Protein AF-A0A7C4M749-F1 (afdb_monomer_lite)

Sequence (81 aa):
MLLTSMLTLTYTIQPVKTEPTTIIVPDDYPTIQEAINAANLGETIYVRAGIYYEHIVVYKTVRLIGEHQTIQLLMEVEPVR

pLDDT: mean 75.6, std 16.3, range [44.75, 93.94]

Foldseek 3Di:
DDDDDDPPPPPPPDPPPPPLDAAEPPPNPPAPQVVLVPDDAAGHHEYEDDAHADDHDHPGHYHYHYPDPDHDHPDPDDDDD

Radius of gyration: 20.4 Å; chains: 1; bounding box: 29×50×67 Å

Secondary structure (DSSP, 8-state):
-------------PPP--S-PPEEETTT-SSHHHHHHHPPTT-EEEE-SS---------S--EEEESSS------------

Structure (mmCIF, N/CA/C/O backbone):
data_AF-A0A7C4M749-F1
#
_entry.id   AF-A0A7C4M749-F1
#
loop_
_atom_site.group_PDB
_atom_site.id
_atom_site.type_symbol
_atom_site.label_atom_id
_atom_site.label_alt_id
_atom_site.label_comp_id
_atom_site.label_asym_id
_atom_site.label_entity_id
_atom_site.label_seq_id
_atom_site.pdbx_PDB_ins_code
_atom_site.Cartn_x
_atom_site.Cartn_y
_atom_site.Cartn_z
_atom_site.occupancy
_atom_site.B_iso_or_equiv
_atom_site.auth_seq_id
_atom_site.auth_comp_id
_atom_site.auth_asym_id
_atom_site.auth_atom_id
_atom_site.pdbx_PDB_model_num
ATOM 1 N N . MET A 1 1 ? -5.321 -41.716 39.163 1.00 44.75 1 MET A N 1
ATOM 2 C CA . MET A 1 1 ? -5.071 -41.179 37.810 1.00 44.75 1 MET A CA 1
ATOM 3 C C . MET A 1 1 ? -5.421 -39.706 37.835 1.00 44.75 1 MET A C 1
ATOM 5 O O . MET A 1 1 ? -6.529 -39.359 38.215 1.00 44.75 1 MET A O 1
ATOM 9 N N . LEU A 1 2 ? -4.390 -38.891 37.640 1.00 44.91 2 LEU A N 1
ATOM 10 C CA . LEU A 1 2 ? -4.239 -37.516 38.103 1.00 44.91 2 LEU A CA 1
ATOM 11 C C . LEU A 1 2 ? -4.995 -36.515 37.210 1.00 44.91 2 LEU A C 1
ATO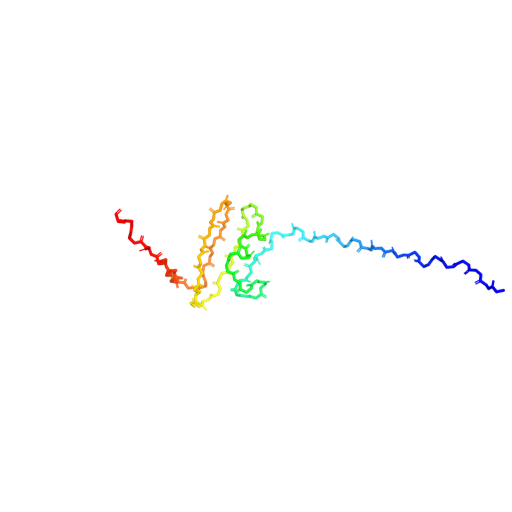M 13 O O . LEU A 1 2 ? -4.808 -36.513 36.002 1.00 44.91 2 LEU A O 1
ATOM 17 N N . LEU A 1 3 ? -5.808 -35.685 37.866 1.00 50.28 3 LEU A N 1
ATOM 18 C CA . LEU A 1 3 ? -6.091 -34.274 37.585 1.00 50.28 3 LEU A CA 1
ATOM 19 C C . LEU A 1 3 ? -6.434 -33.880 36.133 1.00 50.28 3 LEU A C 1
ATOM 21 O O . LEU A 1 3 ? -5.574 -33.630 35.300 1.00 50.28 3 LEU A O 1
ATOM 25 N N . THR A 1 4 ? -7.744 -33.782 35.898 1.00 56.75 4 THR A N 1
ATOM 26 C CA . THR A 1 4 ? -8.431 -32.830 35.009 1.00 56.75 4 THR A CA 1
ATOM 27 C C . THR A 1 4 ? -7.600 -32.202 33.892 1.00 56.75 4 THR A C 1
ATOM 29 O O . THR A 1 4 ? -6.944 -31.171 34.038 1.00 56.75 4 THR A O 1
ATOM 32 N N . SER A 1 5 ? -7.785 -32.827 32.737 1.00 59.59 5 SER A N 1
ATOM 33 C CA . SER A 1 5 ? -7.719 -32.288 31.387 1.00 59.59 5 SER A CA 1
ATOM 34 C C . SER A 1 5 ? -8.474 -30.953 31.234 1.00 59.59 5 SER A C 1
ATOM 36 O O . SER A 1 5 ? -9.603 -30.914 30.759 1.00 59.59 5 SER A O 1
ATOM 38 N N . MET A 1 6 ? -7.854 -29.844 31.630 1.00 63.66 6 MET A N 1
ATOM 39 C CA . MET A 1 6 ? -8.167 -28.515 31.097 1.00 63.66 6 MET A CA 1
ATOM 40 C C . MET A 1 6 ? -6.886 -27.691 31.056 1.00 63.66 6 MET A C 1
ATOM 42 O O . MET A 1 6 ? -6.620 -26.852 31.911 1.00 63.66 6 MET A O 1
ATOM 46 N N . LEU A 1 7 ? -6.073 -27.964 30.036 1.00 61.19 7 LEU A N 1
ATOM 47 C CA . LEU A 1 7 ? -5.054 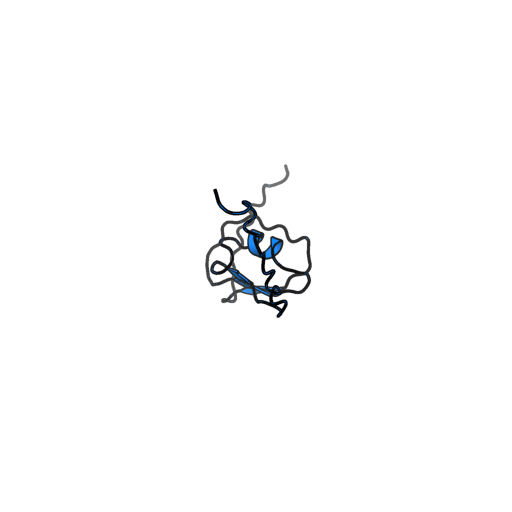-27.026 29.590 1.00 61.19 7 LEU A CA 1
ATOM 48 C C . LEU A 1 7 ? -5.794 -25.772 29.105 1.00 61.19 7 LEU A C 1
ATOM 50 O O . LEU A 1 7 ? -6.351 -25.752 28.008 1.00 61.19 7 LEU A O 1
ATOM 54 N N . THR A 1 8 ? -5.887 -24.762 29.965 1.00 57.41 8 THR A N 1
ATOM 55 C CA . THR A 1 8 ? -6.489 -23.476 29.632 1.00 57.41 8 THR A CA 1
ATOM 56 C C . THR A 1 8 ? -5.608 -22.800 28.591 1.00 57.41 8 THR A C 1
ATOM 58 O O . THR A 1 8 ? -4.492 -22.369 28.872 1.00 57.41 8 THR A O 1
ATOM 61 N N . LEU A 1 9 ? -6.091 -22.744 27.352 1.00 56.41 9 LEU A N 1
ATOM 62 C CA . LEU A 1 9 ? -5.419 -22.015 26.288 1.00 56.41 9 LEU A CA 1
ATOM 63 C C . LEU A 1 9 ? -5.544 -20.518 26.596 1.00 56.41 9 LEU A C 1
ATOM 65 O O . LEU A 1 9 ? -6.558 -19.890 26.299 1.00 56.41 9 LEU A O 1
ATOM 69 N N . THR A 1 10 ? -4.535 -19.944 27.246 1.00 53.28 10 THR A N 1
ATOM 70 C CA . THR A 1 10 ? -4.454 -18.496 27.432 1.00 53.28 10 THR A CA 1
ATOM 71 C C . THR A 1 10 ? -4.105 -17.874 26.082 1.00 53.28 10 THR A C 1
ATOM 73 O O . THR A 1 10 ? -2.943 -17.850 25.678 1.00 53.28 10 THR A O 1
ATOM 76 N N . TYR A 1 11 ? -5.118 -17.418 25.347 1.00 59.47 11 TYR A N 1
ATOM 77 C CA . TYR A 1 11 ? -4.930 -16.658 24.116 1.00 59.47 11 TYR A CA 1
ATOM 78 C C . TYR A 1 11 ? -4.565 -15.218 24.484 1.00 59.47 11 TYR A C 1
ATOM 80 O O . TYR A 1 11 ? -5.428 -14.383 24.755 1.00 59.47 11 TYR A O 1
ATOM 88 N N . THR A 1 12 ? -3.264 -14.941 24.554 1.00 53.12 12 THR A N 1
ATOM 89 C CA . THR A 1 12 ? -2.746 -13.582 24.711 1.00 53.12 12 THR A CA 1
ATOM 90 C C . THR A 1 12 ? -3.022 -12.819 23.419 1.00 53.12 12 THR A C 1
ATOM 92 O O . THR A 1 12 ? -2.247 -12.893 22.467 1.00 53.12 12 THR A O 1
ATOM 95 N N . ILE A 1 13 ? -4.139 -12.093 23.368 1.00 63.97 13 ILE A N 1
ATOM 96 C CA . ILE A 1 13 ? -4.350 -11.061 22.352 1.00 63.97 13 ILE A CA 1
ATOM 97 C C . ILE A 1 13 ? -3.282 -9.986 22.550 1.00 63.97 13 ILE A C 1
ATOM 99 O O . ILE A 1 13 ? -3.366 -9.159 23.456 1.00 63.97 13 ILE A O 1
ATOM 103 N N . GLN A 1 14 ? -2.239 -10.030 21.723 1.00 55.03 14 GLN A N 1
ATOM 104 C CA . GLN A 1 14 ? -1.315 -8.910 21.611 1.00 55.03 14 GLN A CA 1
ATOM 105 C C . GLN A 1 14 ? -2.116 -7.711 21.087 1.00 55.03 14 GLN A C 1
ATOM 107 O O . GLN A 1 14 ? -2.904 -7.888 20.152 1.00 55.03 14 GLN A O 1
ATOM 112 N N . PRO A 1 15 ? -1.965 -6.508 21.667 1.00 57.97 15 PRO A N 1
ATOM 113 C CA . PRO A 1 15 ? -2.550 -5.321 21.071 1.00 57.97 15 PRO A CA 1
ATOM 114 C C . PRO A 1 15 ? -1.984 -5.205 19.657 1.00 57.97 15 PRO A C 1
ATOM 116 O O . PRO A 1 15 ? -0.769 -5.092 19.480 1.00 57.97 15 PRO A O 1
ATOM 119 N N . VAL A 1 16 ? -2.851 -5.294 18.643 1.00 60.03 16 VAL A N 1
ATOM 120 C CA . VAL A 1 16 ? -2.451 -4.954 17.280 1.00 60.03 16 VAL A CA 1
ATOM 121 C C . VAL A 1 16 ? -1.949 -3.520 17.354 1.00 60.03 16 VAL A C 1
ATOM 123 O O . VAL A 1 16 ? -2.643 -2.622 17.830 1.00 60.03 16 VAL A O 1
ATOM 126 N N . LYS A 1 17 ? -0.685 -3.335 16.989 1.00 52.06 17 LYS A N 1
ATOM 127 C CA . LYS A 1 17 ? -0.032 -2.038 16.976 1.00 52.06 17 LYS A CA 1
ATOM 128 C C . LYS A 1 17 ? -0.739 -1.191 15.919 1.00 52.06 17 LYS A C 1
ATOM 130 O O . LYS A 1 17 ? -0.414 -1.294 14.746 1.00 52.06 17 LYS A O 1
ATOM 135 N N . THR A 1 18 ? -1.707 -0.369 16.319 1.00 58.41 18 THR A N 1
ATOM 136 C CA . THR A 1 18 ? -2.347 0.627 15.445 1.00 58.41 18 THR A CA 1
ATOM 137 C C . THR A 1 18 ? -1.488 1.886 15.358 1.00 58.41 18 THR A C 1
ATOM 139 O O . THR A 1 18 ? -1.988 3.003 15.473 1.00 58.41 18 THR A O 1
ATOM 142 N N . GLU A 1 19 ? -0.176 1.714 15.204 1.00 60.81 19 GLU A N 1
ATOM 143 C CA . GLU A 1 19 ? 0.603 2.785 14.597 1.00 60.81 19 GLU A CA 1
ATOM 144 C C . GLU A 1 19 ? 0.203 2.795 13.120 1.00 60.81 19 GLU A C 1
ATOM 146 O O . GLU A 1 19 ? 0.032 1.707 12.561 1.00 60.81 19 GLU A O 1
ATOM 151 N N . PRO A 1 20 ? 0.017 3.962 12.482 1.00 59.84 20 PRO A N 1
ATOM 152 C CA . PRO A 1 20 ? -0.247 4.024 11.051 1.00 59.84 20 PRO A CA 1
ATOM 153 C C . PRO A 1 20 ? 0.879 3.283 10.332 1.00 59.84 20 PRO A C 1
ATOM 155 O O . PRO A 1 20 ? 2.008 3.769 10.233 1.00 59.84 20 PRO A O 1
ATOM 158 N N . THR A 1 21 ? 0.588 2.056 9.916 1.00 73.88 21 THR A N 1
ATOM 159 C CA . THR A 1 21 ? 1.589 1.169 9.345 1.00 73.88 21 THR A CA 1
ATOM 160 C C . THR A 1 21 ? 1.494 1.368 7.848 1.00 73.88 21 THR A C 1
ATOM 162 O O . THR A 1 21 ? 0.434 1.188 7.254 1.00 73.88 21 THR A O 1
ATOM 165 N N . THR A 1 22 ? 2.579 1.833 7.239 1.00 87.00 22 THR A N 1
ATOM 166 C CA . THR A 1 22 ? 2.649 1.898 5.782 1.00 87.00 22 THR A CA 1
ATOM 167 C C . THR A 1 22 ? 2.632 0.471 5.260 1.00 87.00 22 THR A C 1
ATOM 169 O O . THR A 1 22 ? 3.523 -0.298 5.605 1.00 87.00 22 THR A O 1
ATOM 172 N N . ILE A 1 23 ? 1.640 0.137 4.439 1.00 92.19 23 ILE A N 1
ATOM 173 C CA . ILE A 1 23 ? 1.575 -1.160 3.762 1.00 92.19 23 ILE A CA 1
ATOM 174 C C . ILE A 1 23 ? 2.502 -1.099 2.553 1.00 92.19 23 ILE A C 1
ATOM 176 O O . ILE A 1 23 ? 2.365 -0.190 1.734 1.00 92.19 23 ILE A O 1
ATOM 180 N N . ILE A 1 24 ? 3.431 -2.037 2.422 1.00 93.56 24 ILE A N 1
ATOM 181 C CA . ILE A 1 24 ? 4.399 -2.093 1.328 1.00 93.56 24 ILE A CA 1
ATOM 182 C C . ILE A 1 24 ? 4.021 -3.225 0.373 1.00 93.56 24 ILE A C 1
ATOM 184 O O . ILE A 1 24 ? 3.895 -4.373 0.777 1.00 93.56 24 ILE A O 1
ATOM 188 N N . VAL A 1 25 ? 3.875 -2.922 -0.912 1.00 92.94 25 VAL A N 1
ATOM 189 C CA . VAL A 1 25 ? 3.642 -3.918 -1.967 1.00 92.94 25 VAL A CA 1
ATOM 190 C C . VAL A 1 25 ? 4.929 -4.086 -2.782 1.00 92.94 25 VAL A C 1
ATOM 192 O O . VAL A 1 25 ? 5.484 -3.067 -3.210 1.00 92.94 25 VAL A O 1
ATOM 195 N N . PRO A 1 26 ? 5.416 -5.322 -3.017 1.00 93.31 26 PRO A N 1
ATOM 196 C CA . PRO A 1 26 ? 4.787 -6.607 -2.690 1.00 93.31 26 PRO A CA 1
ATOM 197 C C . PRO A 1 26 ? 5.165 -7.210 -1.315 1.00 93.31 26 PRO A C 1
ATOM 199 O O . PRO A 1 26 ? 4.844 -8.366 -1.054 1.00 93.31 26 PRO A O 1
ATOM 202 N N . ASP A 1 27 ? 5.890 -6.475 -0.464 1.00 93.00 27 ASP A N 1
ATOM 203 C CA . ASP A 1 27 ? 6.510 -7.013 0.761 1.00 93.00 27 ASP A CA 1
ATOM 204 C C . ASP A 1 27 ? 5.485 -7.540 1.794 1.00 93.00 27 ASP A C 1
ATOM 206 O O . ASP A 1 27 ? 5.670 -8.629 2.337 1.00 93.00 27 ASP A O 1
ATOM 210 N N . ASP A 1 28 ? 4.409 -6.788 2.051 1.00 93.44 28 ASP A N 1
ATOM 211 C CA . ASP A 1 28 ? 3.336 -7.136 2.997 1.00 93.44 28 ASP A CA 1
ATOM 212 C C . ASP A 1 28 ? 2.179 -7.881 2.317 1.00 93.44 28 ASP A C 1
ATOM 214 O O . ASP A 1 28 ? 1.581 -8.785 2.902 1.00 93.44 28 ASP A O 1
ATOM 218 N N . TYR A 1 29 ? 1.861 -7.498 1.077 1.00 93.94 29 TYR A N 1
ATOM 219 C CA . TYR A 1 29 ? 0.840 -8.137 0.247 1.00 93.94 29 TYR A CA 1
ATOM 220 C C . TYR A 1 29 ? 1.359 -8.303 -1.174 1.00 93.94 29 TYR A C 1
ATOM 222 O O . TYR A 1 29 ? 1.890 -7.340 -1.723 1.00 93.94 29 TYR A O 1
ATOM 230 N N . PRO A 1 30 ? 1.153 -9.467 -1.811 1.00 91.00 30 PRO A N 1
ATOM 231 C CA . PRO A 1 30 ? 1.680 -9.724 -3.146 1.00 91.00 30 PRO A CA 1
ATOM 232 C C . PRO A 1 30 ? 1.002 -8.884 -4.238 1.00 91.00 30 PRO A C 1
ATOM 234 O O . PRO A 1 30 ? 1.564 -8.759 -5.325 1.00 91.00 30 PRO A O 1
ATOM 237 N N . THR A 1 31 ? -0.178 -8.314 -3.965 1.00 92.81 31 THR A N 1
ATOM 238 C CA . THR A 1 31 ? -0.970 -7.535 -4.927 1.00 92.81 31 THR A CA 1
ATOM 239 C C . THR A 1 31 ? -1.397 -6.176 -4.370 1.00 92.81 31 THR A C 1
ATOM 241 O O . THR A 1 31 ? -1.573 -5.998 -3.157 1.00 92.81 31 THR A O 1
ATOM 244 N N . ILE A 1 32 ? -1.610 -5.199 -5.256 1.00 92.69 32 ILE A N 1
ATOM 245 C CA . ILE A 1 32 ? -2.080 -3.861 -4.865 1.00 92.69 32 ILE A CA 1
ATOM 246 C C . ILE A 1 32 ? -3.525 -3.934 -4.345 1.00 92.69 32 ILE A C 1
ATOM 248 O O . ILE A 1 32 ? -3.877 -3.239 -3.386 1.00 92.69 32 ILE A O 1
ATOM 252 N N . GLN A 1 33 ? -4.368 -4.794 -4.926 1.00 93.88 33 GLN A N 1
ATOM 253 C CA . GLN A 1 33 ? -5.758 -4.934 -4.478 1.00 93.88 33 GLN A CA 1
ATOM 254 C C . GLN A 1 33 ? -5.871 -5.485 -3.047 1.00 93.88 33 GLN A C 1
ATOM 256 O O . GLN A 1 33 ? -6.717 -5.019 -2.277 1.00 93.88 33 GLN A O 1
ATOM 261 N N . GLU A 1 34 ? -5.032 -6.448 -2.662 1.00 91.56 34 GLU A N 1
ATOM 262 C CA . GLU A 1 34 ? -5.008 -6.962 -1.287 1.00 91.56 34 GLU A CA 1
ATOM 263 C C . GLU A 1 34 ? -4.557 -5.890 -0.295 1.00 91.56 34 GLU A C 1
ATOM 265 O O . GLU A 1 34 ? -5.196 -5.727 0.746 1.00 91.56 34 GLU A O 1
ATOM 270 N N . ALA A 1 35 ? -3.555 -5.083 -0.658 1.00 92.25 35 ALA A N 1
ATOM 271 C CA . ALA A 1 35 ? -3.138 -3.942 0.152 1.00 92.25 35 ALA A CA 1
ATOM 272 C C . ALA A 1 35 ? -4.272 -2.918 0.346 1.00 92.25 35 ALA A C 1
ATOM 274 O O . ALA A 1 35 ? -4.485 -2.440 1.458 1.00 92.25 35 ALA A O 1
ATOM 275 N N . ILE A 1 36 ? -5.060 -2.618 -0.695 1.00 91.06 36 ILE A N 1
ATOM 276 C CA . ILE A 1 36 ? -6.241 -1.737 -0.592 1.00 91.06 36 ILE A CA 1
ATOM 277 C C . ILE A 1 36 ? -7.319 -2.349 0.309 1.00 91.06 36 ILE A C 1
ATOM 279 O O . ILE A 1 36 ? -7.952 -1.649 1.108 1.00 91.06 36 ILE A O 1
ATOM 283 N N . ASN A 1 37 ? -7.549 -3.656 0.198 1.00 91.25 37 ASN A N 1
ATOM 284 C CA . ASN A 1 37 ? -8.532 -4.352 1.023 1.00 91.25 37 ASN A CA 1
ATOM 285 C C . ASN A 1 37 ? -8.136 -4.325 2.503 1.00 91.25 37 ASN A C 1
ATOM 287 O O . ASN A 1 37 ? -9.001 -4.062 3.343 1.00 91.25 37 ASN A O 1
ATOM 291 N N . ALA A 1 38 ? -6.847 -4.505 2.796 1.00 90.12 38 ALA A N 1
ATOM 292 C CA . ALA A 1 38 ? -6.290 -4.476 4.143 1.00 90.12 38 ALA A CA 1
ATOM 293 C C . ALA A 1 38 ? -6.155 -3.064 4.737 1.00 90.12 38 ALA A C 1
ATOM 295 O O . ALA A 1 38 ? -6.281 -2.910 5.949 1.00 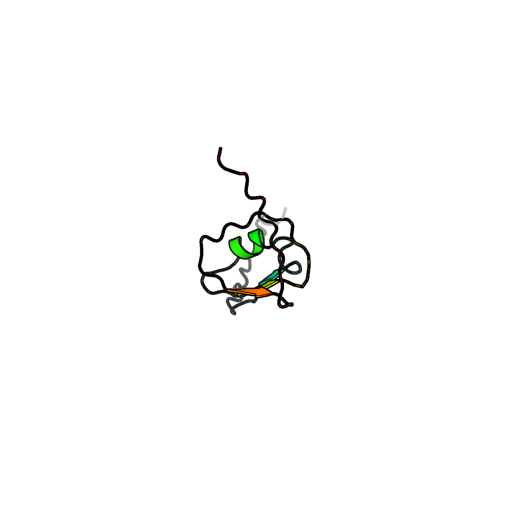90.12 38 ALA A O 1
ATOM 296 N N . ALA A 1 39 ? -5.934 -2.041 3.905 1.00 90.25 39 ALA A N 1
ATOM 297 C CA . ALA A 1 39 ? -5.742 -0.669 4.361 1.00 90.25 39 ALA A CA 1
ATOM 298 C C . ALA A 1 39 ? -6.977 -0.106 5.080 1.00 90.25 39 ALA A C 1
ATOM 300 O O . ALA A 1 39 ? -8.117 -0.193 4.593 1.00 90.25 39 ALA A O 1
ATOM 301 N N . ASN A 1 40 ? -6.735 0.548 6.211 1.00 88.75 40 ASN A N 1
ATOM 302 C CA . ASN A 1 40 ? -7.703 1.396 6.890 1.00 88.75 40 ASN A CA 1
ATOM 303 C C . ASN A 1 40 ? -7.879 2.729 6.143 1.00 88.75 40 ASN A C 1
ATOM 305 O O . ASN A 1 40 ? -7.092 3.119 5.278 1.00 88.75 40 ASN A O 1
ATOM 309 N N . LEU A 1 41 ? -8.945 3.455 6.482 1.00 84.50 41 LEU A N 1
ATOM 310 C CA . LEU A 1 41 ? -9.235 4.751 5.876 1.00 84.50 41 LEU A CA 1
ATOM 311 C C . LEU A 1 41 ? -8.097 5.750 6.152 1.00 84.50 41 LEU A C 1
ATOM 313 O O . LEU A 1 41 ? -7.753 6.007 7.302 1.00 84.50 41 LEU A O 1
ATOM 317 N N . GLY A 1 42 ? -7.552 6.345 5.093 1.00 81.75 42 GLY A N 1
ATOM 318 C CA . GLY A 1 42 ? -6.482 7.341 5.166 1.00 81.75 42 GLY A CA 1
ATOM 319 C C . GLY A 1 42 ? -5.067 6.765 5.289 1.00 81.75 42 GLY A C 1
ATOM 320 O O . GLY A 1 42 ? -4.110 7.543 5.302 1.00 81.75 42 GLY A O 1
ATOM 321 N N . GLU A 1 43 ? -4.907 5.439 5.337 1.00 86.50 43 GLU A N 1
ATOM 322 C CA . GLU A 1 43 ? -3.586 4.808 5.361 1.00 86.50 43 GLU A CA 1
ATOM 323 C C . GLU A 1 43 ? -2.835 4.964 4.037 1.00 86.50 43 GLU A C 1
ATOM 325 O O . GLU A 1 43 ? -3.393 5.310 2.989 1.00 86.50 43 GLU A O 1
ATOM 330 N N . THR A 1 44 ? -1.523 4.745 4.115 1.00 89.69 44 THR A N 1
ATOM 331 C CA . THR A 1 44 ? -0.616 4.852 2.976 1.00 89.69 44 THR A CA 1
ATOM 332 C C . THR A 1 44 ? -0.162 3.469 2.537 1.00 89.69 44 THR A C 1
ATOM 334 O O . THR A 1 44 ? 0.376 2.705 3.333 1.00 89.69 44 THR A O 1
ATOM 337 N N . ILE A 1 45 ? -0.356 3.186 1.255 1.00 92.50 45 ILE A N 1
ATOM 338 C CA . ILE A 1 45 ? 0.140 2.008 0.558 1.00 92.50 45 ILE A CA 1
ATOM 339 C C . ILE A 1 45 ? 1.325 2.466 -0.291 1.00 92.50 45 ILE A C 1
ATOM 341 O O . ILE A 1 45 ? 1.175 3.303 -1.186 1.00 92.50 45 ILE A O 1
ATOM 345 N N . TYR A 1 46 ? 2.504 1.946 0.015 1.00 92.75 46 TYR A N 1
ATOM 346 C CA . TYR A 1 46 ? 3.732 2.174 -0.724 1.00 92.75 46 TYR A CA 1
ATOM 347 C C . TYR A 1 46 ? 3.960 1.024 -1.703 1.00 92.75 46 TYR A C 1
ATOM 349 O O . TYR A 1 46 ? 4.098 -0.126 -1.301 1.00 92.75 46 TYR A O 1
ATOM 357 N N . VAL A 1 47 ? 4.002 1.323 -2.995 1.00 92.62 47 VAL A N 1
ATOM 358 C CA . VAL A 1 47 ? 4.173 0.325 -4.052 1.00 92.62 47 VAL A CA 1
ATOM 359 C C . VAL A 1 47 ? 5.585 0.438 -4.600 1.00 92.62 47 VAL A C 1
ATOM 361 O O . VAL A 1 47 ? 5.961 1.475 -5.156 1.00 92.62 47 VAL A O 1
ATOM 364 N N . ARG A 1 48 ? 6.368 -0.631 -4.454 1.00 91.31 48 ARG A N 1
ATOM 365 C CA . ARG A 1 48 ? 7.703 -0.724 -5.047 1.00 91.31 48 ARG A CA 1
ATOM 366 C C . ARG A 1 48 ? 7.637 -0.669 -6.564 1.00 91.31 48 ARG A C 1
ATOM 368 O O . ARG A 1 48 ? 6.640 -1.074 -7.169 1.00 91.31 48 ARG A O 1
ATOM 375 N N . ALA A 1 49 ? 8.712 -0.189 -7.179 1.00 89.19 49 ALA A N 1
ATOM 376 C CA . ALA A 1 49 ? 8.813 -0.103 -8.627 1.00 89.19 49 ALA A CA 1
ATOM 377 C C . ALA A 1 49 ? 8.670 -1.501 -9.254 1.00 89.19 49 ALA A C 1
ATOM 379 O O . ALA A 1 49 ? 9.384 -2.437 -8.902 1.00 89.19 49 ALA A O 1
ATOM 380 N N . GLY A 1 50 ? 7.736 -1.637 -10.191 1.00 85.44 50 GLY A N 1
ATOM 381 C CA . GLY A 1 50 ? 7.408 -2.912 -10.815 1.00 85.44 50 GLY A CA 1
ATOM 382 C C . GLY A 1 50 ? 6.231 -2.783 -11.775 1.00 85.44 50 GLY A C 1
ATOM 383 O O . GLY A 1 50 ? 5.569 -1.744 -11.825 1.00 85.44 50 GLY A O 1
ATOM 384 N N . ILE A 1 51 ? 5.987 -3.840 -12.547 1.00 84.44 51 ILE A N 1
ATOM 385 C CA . ILE A 1 51 ? 4.817 -3.950 -13.422 1.00 84.44 51 ILE A CA 1
ATOM 386 C C . ILE A 1 51 ? 3.811 -4.870 -12.733 1.00 84.44 51 ILE A C 1
ATOM 388 O O . ILE A 1 51 ? 4.120 -6.030 -12.468 1.00 84.44 51 ILE A O 1
ATOM 392 N N . TYR A 1 52 ? 2.617 -4.345 -12.468 1.00 88.06 52 TYR A N 1
ATOM 393 C CA . TYR A 1 52 ? 1.528 -5.057 -11.805 1.00 88.06 52 TYR A CA 1
ATOM 394 C C . TYR A 1 52 ? 0.377 -5.219 -12.797 1.00 88.06 52 TYR A C 1
ATOM 396 O O . TYR A 1 52 ? -0.226 -4.237 -13.230 1.00 88.06 52 TYR A O 1
ATOM 404 N N . TYR A 1 53 ? 0.093 -6.461 -13.182 1.00 87.19 53 TYR A N 1
ATOM 405 C CA . TYR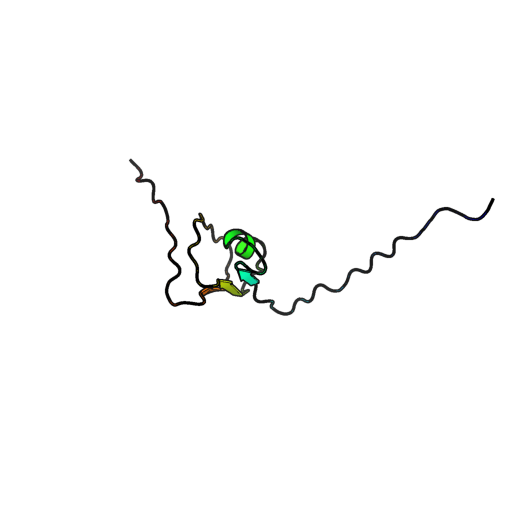 A 1 53 ? -1.019 -6.800 -14.068 1.00 87.19 53 TYR A CA 1
ATOM 406 C C . TYR A 1 53 ? -2.250 -7.121 -13.222 1.00 87.19 53 TYR A C 1
ATOM 408 O O . TYR A 1 53 ? -2.535 -8.281 -12.932 1.00 87.19 53 TYR A O 1
ATOM 416 N N . GLU A 1 54 ? -2.946 -6.078 -12.779 1.00 86.12 54 GLU A N 1
ATOM 417 C CA . GLU A 1 54 ? -4.077 -6.194 -1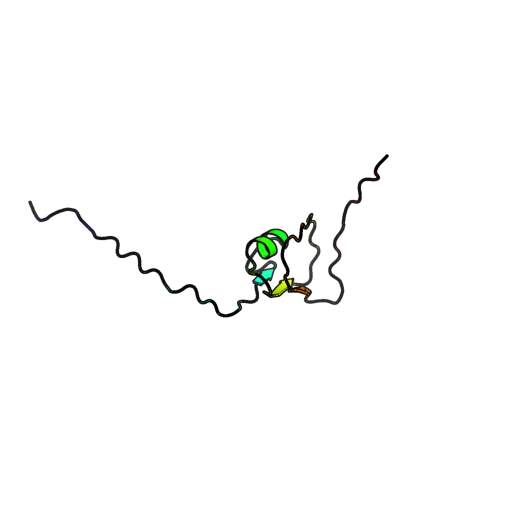1.859 1.00 86.12 54 GLU A CA 1
ATOM 418 C C . GLU A 1 54 ? -5.247 -5.308 -12.291 1.00 86.12 54 GLU A C 1
ATOM 420 O O . GLU A 1 54 ? -5.060 -4.218 -12.832 1.00 86.12 54 GLU A O 1
ATOM 425 N N . HIS A 1 55 ? -6.466 -5.749 -11.980 1.00 87.31 55 HIS A N 1
ATOM 426 C CA . HIS A 1 55 ? -7.662 -4.919 -12.074 1.00 87.31 55 HIS A CA 1
ATOM 427 C C . HIS A 1 55 ? -7.993 -4.359 -10.688 1.00 87.31 55 HIS A C 1
ATOM 429 O O . HIS A 1 55 ? -8.442 -5.095 -9.807 1.00 87.31 55 HIS A O 1
ATOM 435 N N . ILE A 1 56 ? -7.752 -3.062 -10.494 1.00 87.19 56 ILE A N 1
ATOM 436 C CA . ILE A 1 56 ? -7.875 -2.411 -9.187 1.00 87.19 56 ILE A CA 1
ATOM 437 C C . ILE A 1 56 ? -9.228 -1.712 -9.048 1.00 87.19 56 ILE A C 1
ATOM 439 O O . ILE A 1 56 ? -9.601 -0.877 -9.872 1.00 87.19 56 ILE A O 1
ATOM 443 N N . VAL A 1 57 ? -9.924 -1.984 -7.945 1.00 87.69 57 VAL A N 1
ATOM 444 C CA . VAL A 1 57 ? -11.144 -1.286 -7.526 1.00 87.69 57 VAL A CA 1
ATOM 445 C C . VAL A 1 57 ? -10.889 -0.566 -6.202 1.00 87.69 57 VAL A C 1
ATOM 447 O O . VAL A 1 57 ? -10.691 -1.189 -5.156 1.00 87.69 57 VAL A O 1
ATOM 450 N N . VAL A 1 58 ? -10.938 0.769 -6.234 1.00 84.44 58 VAL A N 1
ATOM 451 C CA . VAL A 1 58 ? -10.754 1.626 -5.053 1.00 84.44 58 VAL A CA 1
ATOM 452 C C . VAL A 1 58 ? -12.112 2.135 -4.571 1.00 84.44 58 VAL A C 1
ATOM 454 O O . VAL A 1 58 ? -12.710 3.009 -5.189 1.00 84.44 58 VAL A O 1
ATOM 457 N N . TYR A 1 59 ? -12.599 1.596 -3.451 1.00 82.88 59 TYR A N 1
ATOM 458 C CA . TYR A 1 59 ? -13.885 1.979 -2.839 1.00 82.88 59 TYR A CA 1
ATOM 459 C C . TYR A 1 59 ? -13.729 2.732 -1.506 1.00 82.88 59 TYR A C 1
ATOM 461 O O . TYR A 1 59 ? -14.719 3.066 -0.857 1.00 82.88 59 TYR A O 1
ATOM 469 N N . LYS A 1 60 ? -12.488 2.986 -1.076 1.00 81.38 60 LYS A N 1
ATOM 470 C CA . LYS A 1 60 ? -12.145 3.668 0.179 1.00 81.38 60 LYS A CA 1
ATOM 471 C C . LYS A 1 60 ? -11.023 4.682 -0.049 1.00 81.38 60 LYS A C 1
ATOM 473 O O . LYS A 1 60 ? -10.201 4.512 -0.946 1.00 81.38 60 LYS A O 1
ATOM 478 N N . THR A 1 61 ? -10.973 5.725 0.776 1.00 84.94 61 THR A N 1
ATOM 479 C CA . THR A 1 61 ? -9.928 6.755 0.691 1.00 84.94 61 THR A CA 1
ATOM 480 C C . THR A 1 61 ? -8.613 6.214 1.245 1.00 84.94 61 THR A C 1
ATOM 482 O O . THR A 1 61 ? -8.474 6.064 2.456 1.00 84.94 61 THR A O 1
ATOM 485 N N . VAL A 1 62 ? -7.650 5.943 0.367 1.00 89.06 62 VAL A N 1
ATOM 486 C CA . VAL A 1 62 ? -6.284 5.504 0.701 1.00 89.06 62 VAL A CA 1
ATOM 487 C C . VAL A 1 62 ? -5.269 6.331 -0.081 1.00 89.06 62 VAL A C 1
ATOM 489 O O . VAL A 1 62 ? -5.588 6.891 -1.132 1.00 89.06 62 VAL A O 1
ATOM 492 N N . ARG A 1 63 ? -4.038 6.424 0.423 1.00 88.62 63 ARG A N 1
ATOM 493 C CA . ARG A 1 63 ? -2.928 7.088 -0.271 1.00 88.62 63 ARG A CA 1
ATOM 494 C C . ARG A 1 63 ? -2.071 6.029 -0.950 1.00 88.62 63 ARG A C 1
ATOM 496 O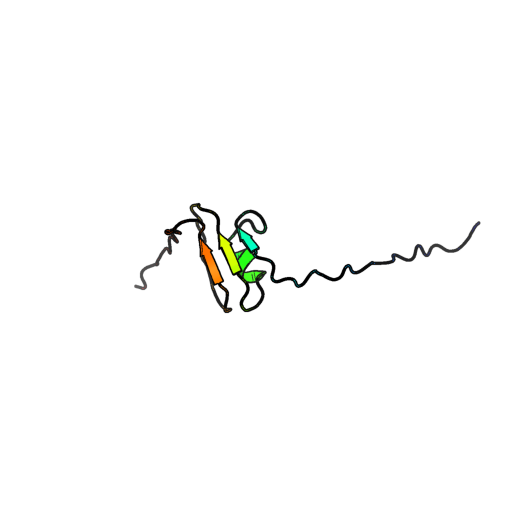 O . ARG A 1 63 ? -1.409 5.266 -0.261 1.00 88.62 63 ARG A O 1
ATOM 503 N N . LEU A 1 64 ? -2.061 5.998 -2.277 1.00 89.69 64 LEU A N 1
ATOM 504 C CA . LEU A 1 64 ? -1.194 5.111 -3.051 1.00 89.69 64 LEU A CA 1
ATOM 505 C C . LEU A 1 64 ? 0.046 5.887 -3.511 1.00 89.69 64 LEU A C 1
ATOM 507 O O . LEU A 1 64 ? -0.083 6.878 -4.230 1.00 89.69 64 LEU A O 1
ATOM 511 N N . ILE A 1 65 ? 1.234 5.472 -3.072 1.00 88.62 65 ILE A N 1
ATOM 512 C CA . ILE A 1 65 ? 2.510 6.123 -3.400 1.00 88.62 65 ILE A CA 1
ATOM 513 C C . ILE A 1 65 ? 3.415 5.104 -4.086 1.00 88.62 65 ILE A C 1
ATOM 515 O O . ILE A 1 65 ? 3.731 4.075 -3.502 1.00 88.62 65 ILE A O 1
ATOM 519 N N . GLY A 1 66 ? 3.852 5.398 -5.309 1.00 88.50 66 GLY A N 1
ATOM 520 C CA . GLY A 1 66 ? 4.853 4.593 -6.009 1.00 88.50 66 GLY A CA 1
ATOM 521 C C . GLY A 1 66 ? 6.284 4.983 -5.648 1.00 88.50 66 GLY A C 1
ATOM 522 O O . GLY A 1 66 ? 6.578 6.165 -5.473 1.00 88.50 66 GLY A O 1
ATOM 523 N N . GLU A 1 67 ? 7.185 4.001 -5.598 1.00 83.81 67 GLU A N 1
ATOM 524 C CA . GLU A 1 67 ? 8.638 4.199 -5.463 1.00 83.81 67 GLU A CA 1
ATOM 525 C C . GLU A 1 67 ? 9.235 4.998 -6.636 1.00 83.81 67 GLU A C 1
ATOM 527 O O . GLU A 1 67 ? 10.244 5.684 -6.478 1.00 83.81 67 GLU A O 1
ATOM 532 N N . HIS A 1 68 ? 8.585 4.972 -7.805 1.00 71.94 68 HIS A N 1
ATOM 533 C CA . HIS A 1 68 ? 8.971 5.746 -8.982 1.00 71.94 68 HIS A CA 1
ATOM 534 C C . HIS A 1 68 ? 7.789 6.545 -9.547 1.00 71.94 68 HIS A C 1
ATOM 536 O O . HIS A 1 68 ? 6.630 6.194 -9.338 1.00 71.94 68 HIS A O 1
ATOM 542 N N . GLN A 1 69 ? 8.078 7.597 -10.322 1.00 57.78 69 GLN A N 1
ATOM 543 C CA . GLN A 1 69 ? 7.083 8.518 -10.901 1.00 57.78 69 GLN A CA 1
ATOM 544 C C . GLN A 1 69 ? 6.117 7.864 -11.910 1.00 57.78 69 GLN A C 1
ATOM 546 O O . GLN A 1 69 ? 5.270 8.543 -12.488 1.00 57.78 69 GLN A O 1
ATOM 551 N N . THR A 1 70 ? 6.235 6.562 -12.167 1.00 46.75 70 THR A N 1
ATOM 552 C CA . THR A 1 70 ? 5.397 5.846 -13.127 1.00 46.75 70 THR A CA 1
ATOM 553 C C . THR A 1 70 ? 5.096 4.442 -12.611 1.00 46.75 70 THR A C 1
ATOM 555 O O . THR A 1 70 ? 5.929 3.547 -12.701 1.00 46.75 70 THR A O 1
ATOM 558 N N . ILE A 1 71 ? 3.884 4.257 -12.088 1.00 54.91 71 ILE A N 1
ATOM 559 C CA . ILE A 1 71 ? 3.234 2.945 -12.002 1.00 54.91 71 ILE A CA 1
ATOM 560 C C . ILE A 1 71 ? 2.414 2.812 -13.291 1.00 54.91 71 ILE A C 1
ATOM 562 O O . ILE A 1 71 ? 1.503 3.607 -13.520 1.00 54.91 71 ILE A O 1
ATOM 566 N N . GLN A 1 72 ? 2.751 1.857 -14.161 1.00 53.38 72 GLN A N 1
ATOM 567 C CA . GLN A 1 72 ? 1.939 1.550 -15.344 1.00 53.38 72 GLN A CA 1
ATOM 568 C C . GLN A 1 72 ? 0.829 0.569 -14.956 1.00 53.38 72 GLN A C 1
ATOM 570 O O . GLN A 1 72 ? 1.076 -0.619 -14.777 1.00 53.38 72 GLN A O 1
ATOM 575 N N . LEU A 1 73 ? -0.393 1.087 -14.831 1.00 59.12 73 LEU A N 1
ATOM 576 C CA . LEU A 1 73 ? -1.622 0.301 -14.739 1.00 59.12 73 LEU A CA 1
ATOM 577 C C . LEU A 1 73 ? -2.160 0.073 -16.153 1.00 59.12 73 LEU A C 1
ATOM 579 O O . LEU A 1 73 ? -2.687 0.994 -16.778 1.00 59.12 73 LEU A O 1
ATOM 583 N N . LEU A 1 74 ? -2.006 -1.144 -16.671 1.00 55.75 74 LEU A N 1
ATOM 584 C CA . LEU A 1 74 ? -2.665 -1.565 -17.907 1.00 55.75 74 LEU A CA 1
ATOM 585 C C . LEU A 1 74 ? -4.128 -1.884 -17.587 1.00 55.75 74 LEU A C 1
ATOM 587 O O . LEU A 1 74 ? -4.457 -2.988 -17.166 1.00 55.75 74 LEU A O 1
ATOM 591 N N . MET A 1 75 ? -5.002 -0.891 -17.749 1.00 53.56 75 MET A N 1
ATOM 592 C CA . MET A 1 75 ? -6.445 -1.120 -17.764 1.00 53.56 75 MET A CA 1
ATOM 593 C C . MET A 1 75 ? -6.821 -1.605 -19.167 1.00 53.56 75 MET A C 1
ATOM 595 O O . MET A 1 75 ? -6.794 -0.816 -20.111 1.00 53.56 75 MET A O 1
ATOM 599 N N . GLU A 1 76 ? -7.145 -2.887 -19.325 1.00 60.53 76 GLU A N 1
ATOM 600 C CA . GLU A 1 76 ? -7.804 -3.371 -20.541 1.00 60.53 76 GLU A CA 1
ATOM 601 C C . GLU A 1 76 ? -9.207 -2.741 -20.572 1.00 60.53 76 GLU A C 1
ATOM 603 O O . GLU A 1 76 ? -10.096 -3.126 -19.811 1.00 60.53 76 GLU A O 1
ATOM 608 N N . VAL A 1 77 ? -9.397 -1.694 -21.377 1.00 57.41 77 VAL A N 1
ATOM 609 C CA . VAL A 1 77 ? -10.723 -1.105 -21.588 1.00 57.41 77 VAL A CA 1
ATOM 610 C C . VAL A 1 77 ? -11.379 -1.887 -22.716 1.00 57.41 77 VAL A C 1
ATOM 612 O O . VAL A 1 77 ? -11.142 -1.604 -23.889 1.00 57.41 77 VAL A O 1
ATOM 615 N N . GLU A 1 78 ? -12.198 -2.876 -22.367 1.00 63.59 78 GLU A N 1
ATOM 616 C CA . GLU A 1 78 ? -13.084 -3.521 -23.338 1.00 63.59 78 GLU A CA 1
ATOM 617 C C . GLU A 1 78 ? -13.989 -2.446 -23.977 1.00 63.59 78 GLU A C 1
ATOM 619 O O . GLU A 1 78 ? -14.702 -1.737 -23.253 1.00 63.59 78 GLU A O 1
ATOM 624 N N . PRO A 1 79 ? -13.972 -2.264 -25.312 1.00 54.25 79 PRO A N 1
ATOM 625 C CA . PRO A 1 79 ? -14.828 -1.285 -25.962 1.00 54.25 79 PRO A CA 1
ATOM 626 C C . PRO A 1 79 ? -16.291 -1.721 -25.835 1.00 54.25 79 PRO A C 1
ATOM 628 O O . PRO A 1 79 ? -16.691 -2.777 -26.329 1.00 54.25 79 PRO A O 1
ATOM 631 N N . VAL A 1 80 ? -17.109 -0.884 -25.193 1.00 66.94 80 VAL A N 1
ATOM 632 C CA . VAL A 1 80 ? -18.567 -1.041 -25.200 1.00 66.94 80 VAL A CA 1
ATOM 633 C C . VAL A 1 80 ? -19.037 -0.871 -26.648 1.00 66.94 80 VAL A C 1
ATOM 635 O O . VAL A 1 80 ? -18.843 0.193 -27.235 1.00 66.94 80 VAL A O 1
ATOM 638 N N . ARG A 1 81 ? -19.578 -1.946 -27.230 1.00 63.66 81 ARG A N 1
ATOM 639 C CA . ARG A 1 81 ? -20.190 -1.942 -28.566 1.00 63.66 81 ARG A CA 1
ATOM 640 C C . ARG A 1 81 ? -21.460 -1.105 -28.607 1.00 63.66 81 ARG A C 1
ATOM 642 O O . ARG A 1 81 ? -22.223 -1.164 -27.617 1.00 63.66 81 ARG A O 1
#